Protein AF-A0AAX2RHM0-F1 (afdb_monomer)

Solvent-accessible surface area (backbone atoms only — not comparable to full-atom values): 4042 Å² total; per-residue (Å²): 145,59,42,72,73,42,47,52,33,86,74,43,71,66,15,51,51,53,27,28,55,51,31,40,76,73,69,41,53,73,70,58,14,50,53,37,44,52,50,23,46,60,24,31,34,64,59,30,63,69,58,16,42,57,43,21,47,77,80,34,54,72,68,50,20,53,50,44,55,50,44,30,28,45,48,53,72,108

Secondary structure (DSSP, 8-state):
--GGGGTTSPPPHHHHHHHHHHHHHTT--HHHHHHHHHHHHHHHHTT-HHHHHHHHTTTS-HHHHHHHHHHHHHHHT-

Sequence (78 aa):
MDAFNAMGKPIPAQARQVGYEACKAMGLESGRSWECVGAVAEQLERDKPYEAQGAAMKFLDLTGAYRLMATLLAA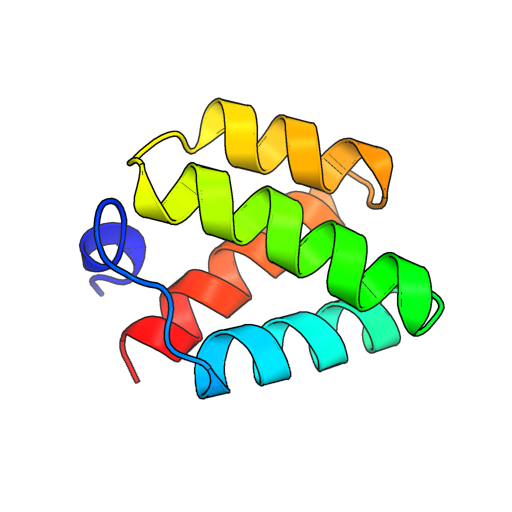ANA

Mean predicted aligned error: 3.24 Å

Foldseek 3Di:
DPLLVCFLAQQDPQLLVQLLVLLVVQPDDNVVSNQLSVQLRVCRNRNNNVSSQVSNVVRHPSVSSVVSSSSSSVRSVD

Radius of gyration: 10.81 Å; Cα contacts (8 Å, |Δi|>4): 108; chains: 1; bounding box: 24×24×25 Å

Structure (mmCIF, N/CA/C/O backbone):
data_AF-A0AAX2RHM0-F1
#
_entry.id   AF-A0AAX2RHM0-F1
#
loop_
_atom_site.group_PDB
_atom_site.id
_atom_site.type_symbol
_atom_site.label_atom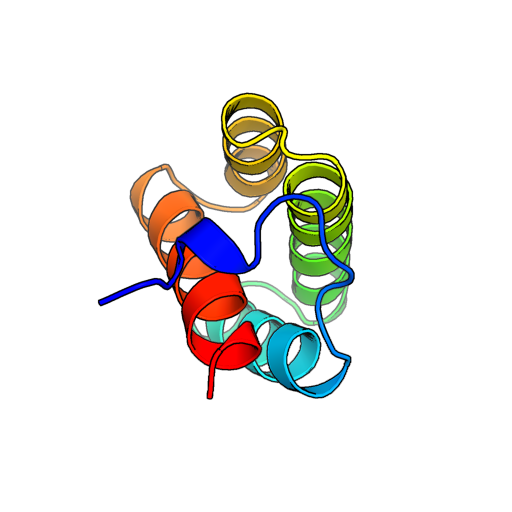_id
_atom_site.label_alt_id
_atom_site.label_comp_id
_atom_site.label_asym_id
_atom_site.label_entity_id
_atom_site.label_seq_id
_atom_site.pdbx_PDB_ins_code
_atom_site.Cartn_x
_atom_site.Cartn_y
_atom_site.Cartn_z
_atom_site.occupancy
_atom_site.B_iso_or_equiv
_atom_site.auth_seq_id
_atom_site.auth_comp_id
_atom_site.auth_asym_id
_atom_site.auth_atom_id
_atom_site.pdbx_PDB_model_num
ATOM 1 N N . MET A 1 1 ? 7.449 -15.407 -11.012 1.00 44.09 1 MET A N 1
ATOM 2 C CA . MET A 1 1 ? 7.646 -15.287 -9.550 1.00 44.09 1 MET A CA 1
ATOM 3 C C . MET A 1 1 ? 8.456 -14.011 -9.346 1.00 44.09 1 MET A C 1
ATOM 5 O O . MET A 1 1 ? 9.554 -14.061 -8.824 1.00 44.09 1 MET A O 1
ATOM 9 N N . ASP A 1 2 ? 7.931 -12.875 -9.825 1.00 57.62 2 ASP A N 1
ATOM 10 C CA . ASP A 1 2 ? 8.731 -11.667 -10.110 1.00 57.62 2 ASP A CA 1
ATOM 11 C C . ASP A 1 2 ? 8.046 -10.396 -9.593 1.00 57.62 2 ASP A C 1
ATOM 13 O O . ASP A 1 2 ? 8.174 -9.325 -10.174 1.00 57.62 2 ASP A O 1
ATOM 17 N N . ALA A 1 3 ? 7.304 -10.504 -8.486 1.00 58.03 3 ALA A N 1
ATOM 18 C CA . ALA A 1 3 ? 6.576 -9.371 -7.909 1.00 58.03 3 ALA A CA 1
ATOM 19 C C . ALA A 1 3 ? 7.511 -8.184 -7.577 1.00 58.03 3 ALA A C 1
ATOM 21 O O . ALA A 1 3 ? 7.157 -7.022 -7.762 1.00 58.03 3 ALA A O 1
ATOM 22 N N . PHE A 1 4 ? 8.748 -8.478 -7.166 1.00 61.41 4 PHE A N 1
ATOM 23 C CA . PHE A 1 4 ? 9.778 -7.478 -6.875 1.00 61.41 4 PHE A CA 1
ATOM 24 C C . PHE A 1 4 ? 10.3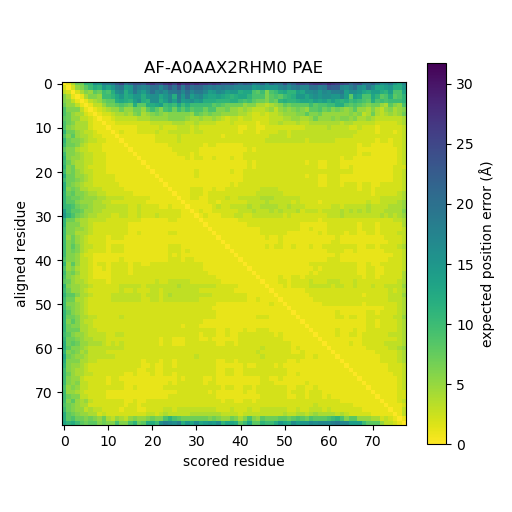09 -6.746 -8.114 1.00 61.41 4 PHE A C 1
ATOM 26 O O . PHE A 1 4 ? 10.863 -5.663 -7.977 1.00 61.41 4 PHE A O 1
ATOM 33 N N . ASN A 1 5 ? 10.088 -7.271 -9.325 1.00 67.50 5 ASN A N 1
ATOM 34 C CA . ASN A 1 5 ? 10.482 -6.606 -10.570 1.00 67.50 5 ASN A CA 1
ATOM 35 C C . ASN A 1 5 ? 9.630 -5.347 -10.849 1.00 67.50 5 ASN A C 1
ATOM 37 O O . ASN A 1 5 ? 9.965 -4.559 -11.732 1.00 67.50 5 ASN A O 1
ATOM 41 N N . ALA A 1 6 ? 8.535 -5.138 -10.107 1.00 71.88 6 ALA A N 1
ATOM 42 C CA . ALA A 1 6 ? 7.753 -3.901 -10.150 1.00 71.88 6 ALA A CA 1
ATOM 43 C C . ALA A 1 6 ? 8.310 -2.784 -9.248 1.00 71.88 6 ALA A C 1
ATOM 45 O O . ALA A 1 6 ? 7.868 -1.644 -9.373 1.00 71.88 6 ALA A O 1
ATOM 46 N N . MET A 1 7 ? 9.266 -3.068 -8.356 1.00 82.00 7 MET A N 1
ATOM 47 C CA . MET A 1 7 ? 9.903 -2.010 -7.565 1.00 82.00 7 MET A CA 1
ATOM 48 C C . MET A 1 7 ? 10.761 -1.110 -8.458 1.00 82.00 7 MET A C 1
ATOM 50 O O . MET A 1 7 ? 11.300 -1.549 -9.475 1.00 82.00 7 MET A O 1
ATOM 54 N N . GLY A 1 8 ? 10.837 0.175 -8.109 1.00 87.50 8 GLY A N 1
ATOM 55 C CA . GLY A 1 8 ? 11.517 1.176 -8.936 1.00 87.50 8 GLY A CA 1
ATOM 56 C C . GLY A 1 8 ? 10.757 1.557 -10.216 1.00 87.50 8 GLY A C 1
ATOM 57 O O . GLY A 1 8 ? 11.298 2.267 -11.064 1.00 87.50 8 GLY A O 1
ATOM 58 N N . LYS A 1 9 ? 9.514 1.079 -10.386 1.00 89.56 9 LYS A N 1
ATOM 59 C CA . LYS A 1 9 ? 8.631 1.386 -11.521 1.00 89.56 9 LYS A CA 1
ATOM 60 C C . LYS A 1 9 ? 7.318 1.992 -11.020 1.00 89.56 9 LYS A C 1
ATOM 62 O O . LYS A 1 9 ? 6.920 1.693 -9.895 1.00 89.56 9 LYS A O 1
ATOM 67 N N . PRO A 1 10 ? 6.623 2.801 -11.842 1.00 93.06 10 PRO A N 1
ATOM 68 C CA . PRO A 1 10 ? 5.310 3.332 -11.487 1.00 93.06 10 PRO A CA 1
ATOM 69 C C . PRO A 1 10 ? 4.323 2.221 -11.107 1.00 93.06 10 PRO A C 1
ATOM 71 O O . PRO A 1 10 ? 4.163 1.257 -11.855 1.00 93.06 10 PRO A O 1
ATOM 74 N N . ILE A 1 11 ? 3.625 2.380 -9.982 1.00 93.56 11 ILE A N 1
ATOM 75 C CA . ILE A 1 11 ? 2.554 1.478 -9.554 1.00 93.56 11 ILE A CA 1
ATOM 76 C C . ILE A 1 11 ? 1.269 1.875 -10.300 1.00 93.56 11 ILE A C 1
ATOM 78 O O . ILE A 1 11 ? 0.759 2.984 -10.074 1.00 93.56 11 ILE A O 1
ATOM 82 N N . PRO A 1 12 ? 0.708 0.998 -11.159 1.00 94.50 12 PRO A N 1
ATOM 83 C CA . PRO A 1 12 ? -0.464 1.314 -11.971 1.00 94.50 12 PRO A CA 1
ATOM 84 C C . PRO A 1 12 ? -1.688 1.697 -11.132 1.00 94.50 12 PRO A C 1
ATOM 86 O O . PRO A 1 12 ? -1.879 1.206 -10.018 1.00 94.50 12 PRO A O 1
ATOM 89 N N . ALA A 1 13 ? -2.578 2.518 -11.696 1.00 95.12 13 ALA A N 1
ATOM 90 C CA . ALA A 1 13 ? -3.809 2.943 -11.022 1.00 95.12 13 ALA A CA 1
ATOM 91 C C . ALA A 1 13 ? -4.679 1.758 -10.558 1.00 95.12 13 ALA A C 1
ATOM 93 O O . ALA A 1 13 ? -5.220 1.786 -9.455 1.00 95.12 13 ALA A O 1
ATOM 94 N N . GLN A 1 14 ? -4.750 0.687 -11.355 1.00 95.94 14 GLN A N 1
ATOM 95 C CA . GLN A 1 14 ? -5.443 -0.548 -10.982 1.00 95.94 14 GLN A CA 1
ATOM 96 C C . GLN A 1 14 ? -4.838 -1.184 -9.723 1.00 95.94 14 GLN A C 1
ATOM 98 O O . GLN A 1 14 ? -5.574 -1.521 -8.800 1.00 95.94 14 GLN A O 1
ATOM 103 N N . ALA A 1 15 ? -3.510 -1.305 -9.646 1.00 95.94 15 ALA A N 1
ATOM 104 C CA . ALA A 1 15 ? -2.835 -1.861 -8.475 1.00 95.94 15 ALA A CA 1
ATOM 105 C C . ALA A 1 15 ? -3.091 -1.009 -7.224 1.00 95.94 15 ALA A C 1
ATOM 107 O O . ALA A 1 15 ? -3.357 -1.549 -6.151 1.00 95.94 15 ALA A O 1
ATOM 108 N N . ARG A 1 16 ? -3.109 0.322 -7.371 1.00 97.31 16 ARG A N 1
ATOM 109 C CA . ARG A 1 16 ? -3.475 1.245 -6.285 1.00 97.31 16 ARG A CA 1
ATOM 110 C C . ARG A 1 16 ? -4.924 1.046 -5.827 1.00 97.31 16 ARG A C 1
ATOM 112 O O . ARG A 1 16 ? -5.164 1.051 -4.624 1.00 97.31 16 ARG A O 1
ATOM 119 N N . GLN A 1 17 ? -5.864 0.802 -6.743 1.00 97.88 17 GLN A N 1
ATOM 120 C CA . GLN A 1 17 ? -7.249 0.473 -6.385 1.00 97.88 17 GLN A CA 1
ATOM 121 C C . GLN A 1 17 ? -7.338 -0.852 -5.614 1.00 97.88 17 GLN A C 1
ATOM 123 O O . GLN A 1 17 ? -8.018 -0.919 -4.595 1.00 97.88 17 GLN A O 1
ATOM 128 N N . VAL A 1 18 ? -6.614 -1.891 -6.043 1.00 97.88 18 VAL A N 1
ATOM 129 C CA . VAL A 1 18 ? -6.565 -3.174 -5.316 1.00 97.88 18 VAL A CA 1
ATOM 130 C C . VAL A 1 18 ? -5.963 -2.986 -3.917 1.00 97.88 18 VAL A C 1
ATOM 132 O O . VAL A 1 18 ? -6.489 -3.513 -2.938 1.00 97.88 18 VAL A O 1
ATOM 135 N N . GLY A 1 19 ? -4.901 -2.182 -3.796 1.00 98.00 19 GLY A N 1
ATOM 136 C CA . GLY A 1 19 ? -4.325 -1.804 -2.505 1.00 98.00 19 GLY A CA 1
ATOM 137 C C . GLY A 1 19 ? -5.312 -1.049 -1.610 1.00 98.00 19 GLY A C 1
ATOM 138 O 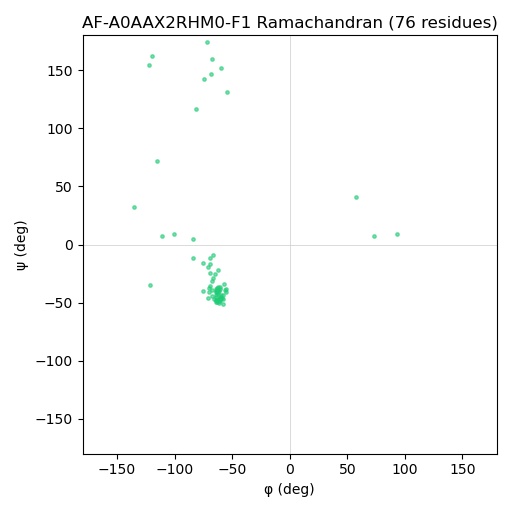O . GLY A 1 19 ? -5.365 -1.304 -0.409 1.00 98.00 19 GLY A O 1
ATOM 139 N N . TYR A 1 20 ? -6.135 -0.169 -2.185 1.00 98.31 20 TYR A N 1
ATOM 140 C CA . TYR A 1 20 ? -7.189 0.535 -1.456 1.00 98.31 20 TYR A CA 1
ATOM 141 C C . TYR A 1 20 ? -8.222 -0.445 -0.883 1.00 98.31 20 TYR A C 1
ATOM 143 O O . TYR A 1 20 ? -8.499 -0.390 0.315 1.00 98.31 20 TYR A O 1
ATOM 151 N N . GLU A 1 21 ? -8.727 -1.388 -1.682 1.00 98.25 21 GLU A N 1
ATOM 152 C CA . GLU A 1 21 ? -9.676 -2.401 -1.195 1.00 98.25 21 GLU A CA 1
ATOM 153 C C . GLU A 1 21 ? -9.055 -3.294 -0.108 1.00 98.25 21 GLU A C 1
ATOM 155 O O . GLU A 1 21 ? -9.712 -3.632 0.879 1.00 98.25 21 GLU A O 1
ATOM 160 N N . ALA A 1 22 ? -7.763 -3.621 -0.223 1.00 97.69 22 ALA A N 1
ATOM 161 C CA . ALA A 1 22 ? -7.045 -4.354 0.818 1.00 97.69 22 ALA A CA 1
ATOM 162 C C . ALA A 1 22 ? -6.959 -3.551 2.128 1.00 97.69 22 ALA A C 1
ATOM 164 O O . ALA A 1 22 ? -7.236 -4.090 3.199 1.00 97.69 22 ALA A O 1
ATOM 165 N N . CYS A 1 23 ? -6.635 -2.257 2.062 1.00 97.94 23 CYS A N 1
ATOM 166 C CA . CYS A 1 23 ? -6.653 -1.355 3.216 1.00 97.94 23 CYS A CA 1
ATOM 167 C C . CYS A 1 23 ? -8.033 -1.293 3.884 1.00 97.94 23 CYS A C 1
ATOM 169 O O . CYS A 1 23 ? -8.130 -1.394 5.109 1.00 97.94 23 CYS A O 1
ATOM 171 N N . LYS A 1 24 ? -9.104 -1.199 3.087 1.00 98.06 24 LYS A N 1
ATOM 172 C CA . LYS A 1 24 ? -10.490 -1.246 3.572 1.00 98.06 24 LYS A CA 1
ATOM 173 C C . LYS A 1 24 ? -10.793 -2.560 4.291 1.00 98.06 24 LYS A C 1
ATOM 175 O O . LYS A 1 24 ? -11.345 -2.535 5.389 1.00 98.06 24 LYS A O 1
ATOM 180 N N . ALA A 1 25 ? -10.394 -3.692 3.712 1.00 97.56 25 ALA A N 1
ATOM 181 C CA . ALA A 1 25 ? -10.570 -5.015 4.311 1.00 97.56 25 ALA A CA 1
ATOM 182 C C . ALA A 1 25 ? -9.769 -5.196 5.615 1.00 97.56 25 ALA A C 1
ATOM 184 O O . ALA A 1 25 ? -10.165 -5.974 6.479 1.00 97.56 25 ALA A O 1
ATOM 185 N N . MET A 1 26 ? -8.673 -4.451 5.782 1.00 96.94 26 MET A N 1
ATOM 186 C CA . MET A 1 26 ? -7.885 -4.390 7.019 1.00 96.94 26 MET A CA 1
ATOM 187 C C . MET A 1 26 ? -8.444 -3.399 8.055 1.00 96.94 26 MET A C 1
ATOM 189 O O . MET A 1 26 ? -7.842 -3.213 9.109 1.00 96.94 26 MET A O 1
ATOM 193 N N . GLY A 1 27 ? -9.600 -2.785 7.787 1.00 96.75 27 GLY A N 1
ATOM 194 C CA . GLY A 1 27 ? -10.306 -1.919 8.731 1.00 96.75 27 GLY A CA 1
ATOM 195 C C . GLY A 1 27 ? -9.975 -0.432 8.613 1.00 96.75 27 GLY A C 1
ATOM 196 O O . GLY A 1 27 ? -10.417 0.347 9.455 1.00 96.75 27 GLY A O 1
ATOM 197 N N . LEU A 1 28 ? -9.233 -0.003 7.585 1.00 97.06 28 LEU A N 1
ATOM 198 C CA . LEU A 1 28 ? -8.994 1.422 7.368 1.00 97.06 28 LEU A CA 1
ATOM 199 C C . LEU A 1 28 ? -10.235 2.128 6.802 1.00 97.06 28 LEU A C 1
ATOM 201 O O . LEU A 1 28 ? -10.976 1.636 5.944 1.00 97.06 28 LEU A O 1
ATOM 205 N N . GLU A 1 29 ? -10.447 3.358 7.257 1.00 97.25 29 GLU A N 1
ATOM 206 C CA . GLU A 1 29 ? -11.407 4.270 6.641 1.00 97.25 29 GLU A CA 1
ATOM 207 C C . GLU A 1 29 ? -10.940 4.687 5.243 1.00 97.25 29 GLU A C 1
ATOM 209 O O . GLU A 1 29 ? -9.758 4.597 4.908 1.00 97.25 29 GLU A O 1
ATOM 214 N N . SER A 1 30 ? -11.862 5.152 4.399 1.00 94.81 30 SER A N 1
ATOM 215 C CA . SER A 1 30 ? -11.573 5.391 2.979 1.00 94.81 30 SER A CA 1
ATOM 216 C C . SER A 1 30 ? -10.481 6.446 2.758 1.00 94.81 30 SER A C 1
ATOM 218 O O . SER A 1 30 ? -9.594 6.237 1.935 1.00 94.81 30 SER A O 1
ATOM 220 N N . GLY A 1 31 ? -10.478 7.535 3.536 1.00 96.62 31 GLY A N 1
ATOM 221 C CA . GLY A 1 31 ? -9.418 8.549 3.463 1.00 96.62 31 GLY A CA 1
ATOM 222 C C . GLY A 1 31 ? -8.046 7.989 3.852 1.00 96.62 31 GLY A C 1
ATOM 223 O O . GLY A 1 31 ? -7.090 8.101 3.088 1.00 96.62 31 GLY A O 1
ATOM 224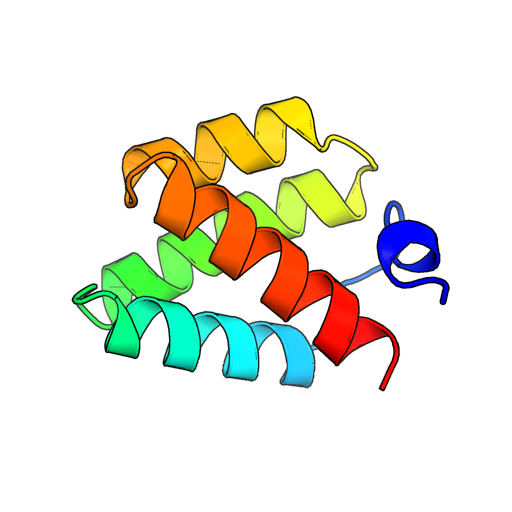 N N . ARG A 1 32 ? -7.972 7.290 4.994 1.00 97.25 32 ARG A N 1
ATOM 225 C CA . ARG A 1 32 ? -6.722 6.681 5.485 1.00 97.25 32 ARG A CA 1
ATOM 226 C C . ARG A 1 32 ? -6.223 5.553 4.585 1.00 97.25 32 ARG A C 1
ATOM 228 O O . ARG A 1 32 ? -5.023 5.327 4.501 1.00 97.25 32 ARG A O 1
ATOM 235 N N . SER A 1 33 ? -7.129 4.869 3.888 1.00 98.12 33 SER A N 1
ATOM 236 C CA . SER A 1 33 ? -6.782 3.833 2.911 1.00 98.12 33 SER A CA 1
ATOM 237 C C . SER A 1 33 ? -6.009 4.426 1.736 1.00 98.12 33 SER A C 1
ATOM 239 O O . SER A 1 33 ? -4.951 3.910 1.387 1.00 98.12 33 SER A O 1
ATOM 241 N N . TRP A 1 34 ? -6.487 5.538 1.165 1.00 98.25 34 TRP A N 1
ATOM 242 C CA . TRP A 1 34 ? -5.776 6.231 0.087 1.00 98.25 34 TRP A CA 1
ATOM 243 C C . TRP A 1 34 ? -4.469 6.863 0.549 1.00 98.25 34 TRP A C 1
ATOM 245 O O . TRP A 1 34 ? -3.477 6.790 -0.173 1.00 98.25 34 TRP A O 1
ATOM 255 N N . GLU A 1 35 ? -4.448 7.432 1.753 1.00 98.25 35 GLU A N 1
ATOM 256 C CA . GLU A 1 35 ? -3.230 7.983 2.348 1.00 98.25 35 GLU A CA 1
ATOM 257 C C . GLU A 1 35 ? -2.157 6.896 2.525 1.00 98.25 35 GLU A C 1
ATOM 259 O O . GLU A 1 35 ? -1.018 7.069 2.088 1.00 98.25 35 GLU A O 1
ATOM 264 N N . CYS A 1 36 ? -2.539 5.739 3.077 1.00 98.31 36 CYS A N 1
ATOM 265 C CA . CYS A 1 36 ? -1.653 4.592 3.250 1.00 98.31 36 CYS A CA 1
ATOM 266 C C . CYS A 1 36 ? -1.136 4.069 1.901 1.00 98.31 36 CYS A C 1
ATOM 268 O O . CYS A 1 36 ? 0.073 3.950 1.709 1.00 98.31 36 CYS A O 1
ATOM 270 N N . VAL A 1 37 ? -2.029 3.827 0.933 1.00 98.25 37 VAL A N 1
ATOM 271 C CA . VAL A 1 37 ? -1.653 3.360 -0.413 1.00 98.25 37 VAL A CA 1
ATOM 272 C C . VAL A 1 37 ? -0.717 4.346 -1.104 1.00 98.25 37 VAL A C 1
ATOM 274 O O . VAL A 1 37 ? 0.285 3.926 -1.676 1.00 98.25 37 VAL A O 1
ATOM 277 N N . GLY A 1 38 ? -1.021 5.644 -1.054 1.00 97.81 38 GLY A N 1
ATOM 278 C CA . GLY A 1 38 ? -0.212 6.685 -1.681 1.00 97.81 38 GLY A CA 1
ATOM 279 C C . GLY A 1 38 ? 1.196 6.746 -1.097 1.00 97.81 38 GLY A C 1
ATOM 280 O O . GLY A 1 38 ? 2.167 6.712 -1.851 1.00 97.81 38 GLY A O 1
ATOM 281 N N . ALA A 1 39 ? 1.301 6.754 0.234 1.00 98.06 39 ALA A N 1
ATOM 282 C CA . ALA A 1 39 ? 2.581 6.802 0.931 1.00 98.06 39 ALA A CA 1
ATOM 283 C C . ALA A 1 39 ? 3.439 5.555 0.663 1.00 98.06 39 ALA A C 1
ATOM 285 O O . ALA A 1 39 ? 4.646 5.671 0.463 1.00 98.06 39 ALA A O 1
ATOM 286 N N . VAL A 1 40 ? 2.830 4.366 0.631 1.00 98.06 40 VAL A N 1
ATOM 287 C CA . VAL A 1 40 ? 3.540 3.108 0.353 1.00 98.06 40 VAL A CA 1
ATOM 288 C C . VAL A 1 40 ? 3.964 3.031 -1.112 1.00 98.06 40 VAL A C 1
ATOM 290 O O . VAL A 1 40 ? 5.119 2.716 -1.395 1.00 98.06 40 VAL A O 1
ATOM 293 N N . ALA A 1 41 ? 3.062 3.358 -2.042 1.00 97.19 41 ALA A N 1
ATOM 294 C CA . ALA A 1 41 ? 3.358 3.348 -3.470 1.00 97.19 41 ALA A CA 1
ATOM 295 C C . ALA A 1 41 ? 4.508 4.304 -3.816 1.00 97.19 41 ALA A C 1
ATOM 297 O O . ALA A 1 41 ? 5.416 3.889 -4.523 1.00 97.19 41 ALA A O 1
ATOM 298 N N . GLU A 1 42 ? 4.536 5.524 -3.264 1.00 97.25 42 GLU A N 1
ATOM 299 C CA . GLU A 1 42 ? 5.630 6.480 -3.510 1.00 97.25 42 GLU A CA 1
ATOM 300 C C . GLU A 1 42 ? 7.009 5.891 -3.169 1.00 97.25 42 GLU A C 1
ATOM 302 O O . GLU A 1 42 ? 7.979 6.104 -3.899 1.00 97.25 42 GLU A O 1
ATOM 307 N N . GLN A 1 43 ? 7.118 5.144 -2.066 1.00 97.62 43 GLN A N 1
ATOM 308 C CA . GLN A 1 43 ? 8.389 4.533 -1.672 1.00 97.62 43 GLN A CA 1
ATOM 309 C C . GLN A 1 43 ? 8.737 3.319 -2.544 1.00 97.62 43 GLN A C 1
ATOM 311 O O . GLN A 1 43 ? 9.888 3.171 -2.951 1.00 97.62 43 GLN A O 1
ATOM 316 N N . LEU A 1 44 ? 7.756 2.479 -2.893 1.00 95.44 44 LEU A N 1
ATOM 317 C CA . LEU A 1 44 ? 7.973 1.327 -3.780 1.00 95.44 44 LEU A CA 1
ATOM 318 C C . LEU A 1 44 ? 8.401 1.752 -5.195 1.00 95.44 44 LEU A C 1
ATOM 320 O O . LEU A 1 44 ? 9.300 1.141 -5.773 1.00 95.44 44 LEU A O 1
ATOM 324 N N . GLU A 1 45 ? 7.829 2.837 -5.723 1.00 95.31 45 GLU A N 1
ATOM 325 C CA . GLU A 1 45 ? 8.214 3.435 -7.013 1.00 95.31 45 GLU A CA 1
ATOM 326 C C . GLU A 1 45 ? 9.660 3.947 -7.022 1.00 95.31 45 GLU A C 1
ATOM 328 O O . GLU A 1 45 ? 10.264 4.071 -8.083 1.00 95.31 45 GLU A O 1
ATOM 333 N N . ARG A 1 46 ? 10.230 4.226 -5.844 1.00 95.50 46 ARG A N 1
ATOM 334 C CA . ARG A 1 46 ? 11.617 4.678 -5.658 1.00 95.50 46 ARG A CA 1
ATOM 335 C C . ARG A 1 46 ? 12.572 3.566 -5.226 1.00 95.50 46 ARG A C 1
ATOM 337 O O . ARG A 1 46 ? 13.700 3.877 -4.859 1.00 95.50 46 ARG A O 1
ATOM 344 N N . ASP A 1 47 ? 12.118 2.313 -5.246 1.00 94.25 47 ASP A N 1
ATOM 345 C CA . ASP A 1 47 ? 12.880 1.146 -4.789 1.00 94.25 47 ASP A CA 1
ATOM 346 C C . ASP A 1 47 ? 13.333 1.259 -3.317 1.00 94.25 47 ASP A C 1
ATOM 348 O O . ASP A 1 47 ? 14.456 0.932 -2.940 1.00 94.25 47 ASP A O 1
ATOM 352 N N . LYS A 1 48 ? 12.438 1.771 -2.461 1.00 95.81 48 LYS A N 1
ATOM 353 C CA . LYS A 1 48 ? 12.666 1.989 -1.023 1.00 95.81 48 LYS A CA 1
ATOM 354 C C . LYS A 1 48 ? 11.755 1.107 -0.159 1.00 95.81 48 LYS A C 1
ATOM 356 O O . LYS A 1 48 ? 10.793 1.599 0.437 1.00 95.81 48 LYS A O 1
ATOM 361 N N . PRO A 1 49 ? 11.993 -0.217 -0.098 1.00 93.50 49 PRO A N 1
ATOM 362 C CA . PRO A 1 49 ? 11.082 -1.150 0.568 1.00 93.50 49 PRO A CA 1
ATOM 363 C C . PRO A 1 49 ? 11.019 -0.969 2.093 1.00 93.50 49 PRO A C 1
ATOM 365 O O . PRO A 1 49 ? 9.957 -1.174 2.682 1.00 93.50 49 PRO A O 1
ATOM 368 N N . TYR A 1 50 ? 12.109 -0.552 2.743 1.00 94.81 50 TYR A N 1
ATOM 369 C CA . TYR A 1 50 ? 12.121 -0.313 4.192 1.00 94.81 50 TYR A CA 1
ATOM 370 C C . TYR A 1 50 ? 11.305 0.928 4.568 1.00 94.81 50 TYR A C 1
ATOM 372 O O . TYR A 1 50 ? 10.531 0.912 5.526 1.00 94.81 50 TYR A O 1
ATOM 380 N N . GLU A 1 51 ? 11.413 1.992 3.778 1.00 97.69 51 GLU A N 1
ATOM 381 C CA . GLU A 1 51 ? 10.615 3.200 3.933 1.00 97.69 51 GLU A CA 1
ATOM 382 C C . GLU A 1 51 ? 9.149 2.946 3.581 1.00 97.69 51 GLU A C 1
ATOM 384 O O . GLU A 1 51 ? 8.269 3.481 4.254 1.00 97.69 51 GLU A O 1
ATOM 389 N N . ALA A 1 52 ? 8.869 2.093 2.590 1.00 97.19 52 ALA A N 1
ATOM 390 C CA . ALA A 1 52 ? 7.515 1.648 2.269 1.00 97.19 52 ALA A CA 1
ATOM 391 C C . ALA A 1 52 ? 6.871 0.916 3.457 1.00 97.19 52 ALA A C 1
ATOM 393 O O . ALA A 1 52 ? 5.741 1.227 3.836 1.00 97.19 52 ALA A O 1
ATOM 394 N N . GLN A 1 53 ? 7.611 0.006 4.099 1.00 97.62 53 GLN A N 1
ATOM 395 C CA . GLN A 1 53 ? 7.166 -0.668 5.318 1.00 97.62 53 GLN A CA 1
ATOM 396 C C . GLN A 1 53 ? 6.903 0.345 6.441 1.00 97.62 53 GLN A C 1
ATOM 398 O O . GLN A 1 53 ? 5.835 0.324 7.052 1.00 97.62 53 GLN A O 1
ATOM 403 N N . GLY A 1 54 ? 7.839 1.266 6.687 1.00 97.69 54 GLY A N 1
ATOM 404 C CA . GLY A 1 54 ? 7.679 2.312 7.699 1.00 97.69 54 GLY A CA 1
ATOM 405 C C . GLY A 1 54 ? 6.487 3.236 7.427 1.00 97.69 54 GLY A C 1
ATOM 406 O O . GLY A 1 54 ? 5.794 3.639 8.359 1.00 97.69 54 GLY A O 1
ATOM 407 N N . ALA A 1 55 ? 6.204 3.543 6.159 1.00 97.50 55 ALA A N 1
ATOM 408 C CA . ALA A 1 55 ? 5.038 4.318 5.750 1.00 97.50 55 ALA A CA 1
ATOM 409 C C . ALA A 1 55 ? 3.730 3.557 6.006 1.00 97.50 55 ALA A C 1
ATOM 411 O O . ALA A 1 55 ? 2.797 4.132 6.566 1.00 97.50 55 ALA A O 1
ATOM 412 N N . ALA A 1 56 ? 3.676 2.267 5.665 1.00 97.81 56 ALA A N 1
ATOM 413 C CA . ALA A 1 56 ? 2.515 1.419 5.919 1.00 97.81 56 ALA A CA 1
ATOM 414 C C . ALA A 1 56 ? 2.234 1.266 7.421 1.00 97.81 56 ALA A C 1
ATOM 416 O O . ALA A 1 56 ? 1.086 1.374 7.852 1.00 97.81 56 ALA A O 1
ATOM 417 N N . MET A 1 57 ? 3.285 1.087 8.228 1.00 97.81 57 MET A N 1
ATOM 418 C CA . MET A 1 57 ? 3.184 0.878 9.676 1.00 97.81 57 MET A CA 1
ATOM 419 C C . MET A 1 57 ? 2.656 2.094 10.461 1.00 97.81 57 MET A C 1
ATOM 421 O O . MET A 1 57 ? 2.340 1.975 11.641 1.00 97.81 57 MET A O 1
ATOM 425 N N . LYS A 1 58 ? 2.511 3.266 9.823 1.00 97.62 58 LYS A N 1
ATOM 426 C CA . LYS A 1 58 ? 1.783 4.415 10.399 1.00 97.62 58 LYS A CA 1
ATOM 427 C C . LYS A 1 58 ? 0.266 4.193 10.446 1.00 97.62 58 LYS A C 1
ATOM 429 O O . LYS A 1 58 ? -0.428 4.902 11.172 1.00 97.62 58 LYS A O 1
ATOM 434 N N . PHE A 1 59 ? -0.241 3.250 9.652 1.00 97.75 59 PHE A N 1
ATOM 435 C CA . PHE A 1 59 ? -1.668 2.964 9.486 1.00 97.75 59 PHE A CA 1
ATOM 436 C C . PHE A 1 59 ? -2.021 1.521 9.851 1.00 97.75 59 PHE A C 1
ATOM 438 O O . PHE A 1 59 ? -3.108 1.271 10.363 1.00 97.75 59 PHE A O 1
ATOM 445 N N . LEU A 1 60 ? -1.118 0.585 9.565 1.00 96.69 60 LEU A N 1
ATOM 446 C CA . LEU A 1 60 ? -1.314 -0.854 9.702 1.00 96.69 60 LEU A CA 1
ATOM 447 C C . LEU A 1 60 ? -0.303 -1.446 10.688 1.00 96.69 60 LEU A C 1
ATOM 449 O O . LEU A 1 60 ? 0.734 -0.852 10.970 1.00 96.69 60 LEU A O 1
ATOM 453 N N . ASP A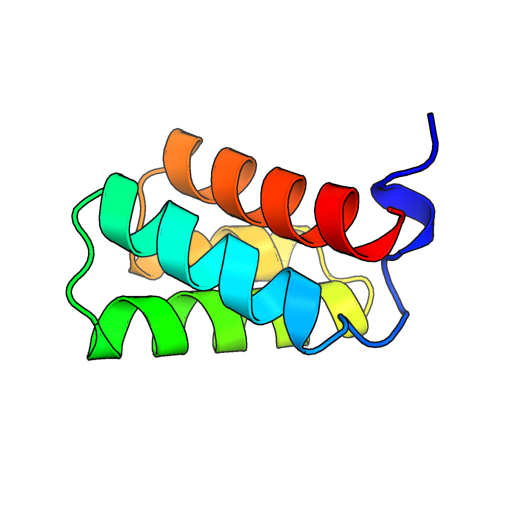 1 61 ? -0.579 -2.645 11.189 1.00 97.19 61 ASP A N 1
ATOM 454 C CA . ASP A 1 61 ? 0.434 -3.432 11.885 1.00 97.19 61 ASP A CA 1
ATOM 455 C C . ASP A 1 61 ? 1.475 -3.983 10.891 1.00 97.19 61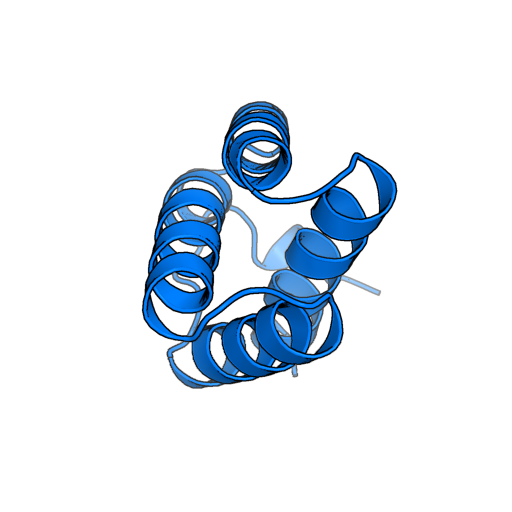 ASP A C 1
ATOM 457 O O . ASP A 1 61 ? 1.347 -3.851 9.670 1.00 97.19 61 ASP A O 1
ATOM 461 N N . LEU A 1 62 ? 2.521 -4.631 11.406 1.00 96.69 62 LEU A N 1
ATOM 462 C CA . LEU A 1 62 ? 3.571 -5.213 10.567 1.00 96.69 62 LEU A CA 1
ATOM 463 C C . LEU A 1 62 ? 3.006 -6.212 9.540 1.00 96.69 62 LEU A C 1
ATOM 465 O O . LEU A 1 62 ? 3.434 -6.235 8.386 1.00 96.69 62 LEU A O 1
ATOM 469 N N . THR A 1 63 ? 2.014 -7.012 9.941 1.00 96.88 63 THR A N 1
ATOM 470 C CA . THR A 1 63 ? 1.356 -7.977 9.054 1.00 96.88 63 THR A CA 1
ATOM 471 C C . THR A 1 63 ? 0.617 -7.270 7.922 1.00 96.88 63 THR A C 1
ATOM 473 O O . THR A 1 63 ? 0.768 -7.639 6.756 1.00 96.88 63 THR A O 1
ATOM 476 N N . GLY A 1 64 ? -0.171 -6.244 8.247 1.00 97.12 64 GLY A N 1
ATOM 477 C CA . GLY A 1 64 ? -0.899 -5.436 7.280 1.00 97.12 64 GLY A CA 1
ATOM 478 C C . GLY A 1 64 ? 0.030 -4.675 6.338 1.00 97.12 64 GLY A C 1
ATOM 479 O O . GLY A 1 64 ? -0.237 -4.622 5.139 1.00 97.12 64 GLY A O 1
ATOM 480 N N . ALA A 1 65 ? 1.164 -4.180 6.839 1.00 97.38 65 ALA A N 1
ATOM 481 C CA . ALA A 1 65 ? 2.191 -3.541 6.022 1.00 97.38 65 ALA A CA 1
ATOM 482 C C . ALA A 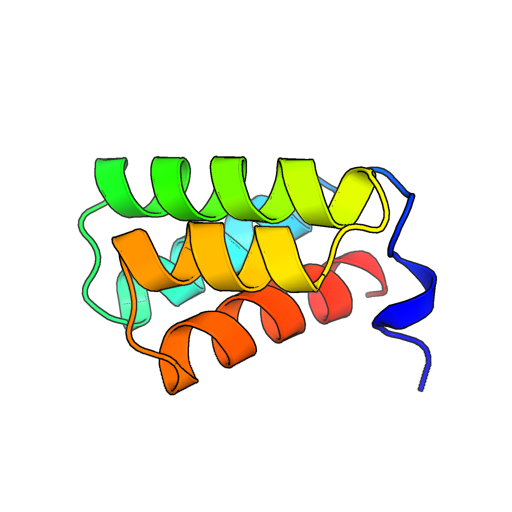1 65 ? 2.720 -4.482 4.930 1.00 97.38 65 ALA A C 1
ATOM 484 O O . ALA A 1 65 ? 2.678 -4.140 3.746 1.00 97.38 65 ALA A O 1
ATOM 485 N N . TYR A 1 66 ? 3.130 -5.701 5.300 1.00 96.50 66 TYR A N 1
ATOM 486 C CA . TYR A 1 66 ? 3.583 -6.689 4.319 1.00 96.50 66 TYR A CA 1
ATOM 487 C C . TYR A 1 66 ? 2.472 -7.116 3.358 1.00 96.50 66 TYR A C 1
ATOM 489 O O . TYR A 1 66 ? 2.725 -7.247 2.160 1.00 96.50 66 TYR A O 1
ATOM 497 N N . ARG A 1 67 ? 1.237 -7.291 3.848 1.00 96.88 67 ARG A N 1
ATOM 498 C CA . ARG A 1 67 ? 0.085 -7.616 2.992 1.00 96.88 67 ARG A CA 1
ATOM 499 C C . ARG A 1 67 ? -0.170 -6.532 1.952 1.00 96.88 67 ARG A C 1
ATOM 501 O O . ARG A 1 67 ?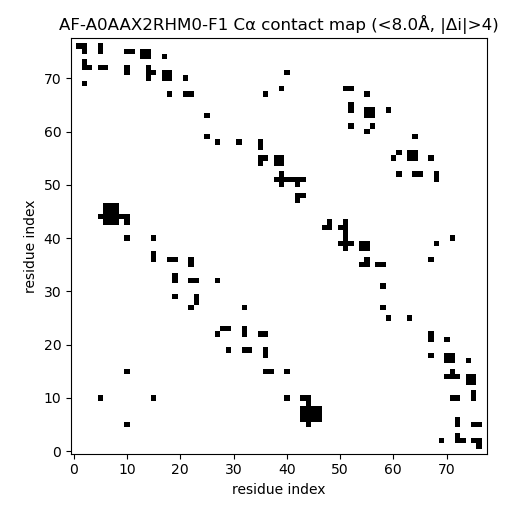 -0.359 -6.865 0.785 1.00 96.88 67 ARG A O 1
ATOM 508 N N . LEU A 1 68 ? -0.144 -5.258 2.342 1.00 97.75 68 LEU A N 1
ATOM 509 C CA . LEU A 1 68 ? -0.342 -4.143 1.418 1.00 97.75 68 LEU A CA 1
ATOM 510 C C . LEU A 1 68 ? 0.771 -4.081 0.368 1.00 97.75 68 LEU A C 1
ATOM 512 O O . LEU A 1 68 ? 0.478 -4.031 -0.825 1.00 97.75 68 LEU A O 1
ATOM 516 N N . MET A 1 69 ? 2.036 -4.136 0.793 1.00 96.56 69 MET A N 1
ATOM 517 C CA . MET A 1 69 ? 3.181 -4.113 -0.124 1.00 96.56 69 MET A CA 1
ATOM 518 C C . MET A 1 69 ? 3.114 -5.265 -1.135 1.00 96.56 69 MET A C 1
ATOM 520 O O . MET A 1 69 ? 3.241 -5.039 -2.337 1.00 96.56 69 MET A O 1
ATOM 524 N N . ALA A 1 70 ? 2.842 -6.488 -0.668 1.00 95.38 70 ALA A N 1
ATOM 525 C CA . ALA A 1 70 ? 2.690 -7.651 -1.537 1.00 95.38 70 ALA A CA 1
ATOM 526 C C . ALA A 1 70 ? 1.505 -7.500 -2.502 1.00 95.38 70 ALA A C 1
ATOM 528 O O . ALA A 1 70 ? 1.632 -7.838 -3.675 1.00 95.38 70 ALA A O 1
ATOM 529 N N . THR A 1 71 ? 0.380 -6.953 -2.034 1.00 96.50 71 THR A N 1
ATOM 530 C CA . THR A 1 71 ? -0.816 -6.713 -2.857 1.00 96.50 71 THR A CA 1
ATOM 531 C C . THR A 1 71 ? -0.521 -5.742 -3.997 1.00 96.50 71 THR A C 1
ATOM 533 O O . THR A 1 71 ? -0.840 -6.035 -5.148 1.00 96.50 71 THR A O 1
ATOM 536 N N . LEU A 1 72 ? 0.129 -4.613 -3.694 1.00 95.75 72 LEU A N 1
ATOM 537 C CA . LEU A 1 72 ? 0.494 -3.605 -4.691 1.00 95.75 72 LEU A CA 1
ATOM 538 C C . LEU A 1 72 ? 1.441 -4.181 -5.748 1.00 95.75 72 LEU A C 1
ATOM 540 O O . LEU A 1 72 ? 1.203 -4.016 -6.942 1.00 95.75 72 LEU A O 1
ATOM 544 N N . LEU A 1 73 ? 2.486 -4.888 -5.316 1.00 94.19 73 LEU A N 1
ATOM 545 C CA . LEU A 1 73 ? 3.483 -5.464 -6.220 1.00 94.19 73 LEU A CA 1
ATOM 546 C C . LEU A 1 73 ? 2.924 -6.630 -7.046 1.00 94.19 73 LEU A C 1
ATOM 548 O O . LEU A 1 73 ? 3.257 -6.761 -8.220 1.00 94.19 73 LEU A O 1
ATOM 552 N N . ALA A 1 74 ? 2.058 -7.466 -6.471 1.00 93.44 74 ALA A N 1
ATOM 553 C CA . ALA A 1 74 ? 1.407 -8.547 -7.206 1.00 93.44 74 ALA A CA 1
ATOM 554 C C . ALA A 1 74 ? 0.459 -7.998 -8.280 1.00 93.44 74 ALA A C 1
ATOM 556 O O . ALA A 1 74 ? 0.534 -8.420 -9.429 1.00 93.44 74 ALA A O 1
ATOM 557 N N . ALA A 1 75 ? -0.379 -7.017 -7.928 1.00 92.06 75 ALA A N 1
ATOM 558 C CA . ALA A 1 75 ? -1.313 -6.398 -8.865 1.00 92.06 75 ALA A CA 1
ATOM 559 C C . ALA A 1 75 ? -0.617 -5.550 -9.944 1.00 92.06 75 ALA A C 1
ATOM 561 O O . ALA A 1 75 ? -1.177 -5.357 -11.014 1.00 92.06 75 ALA A O 1
ATOM 562 N N . ALA A 1 76 ? 0.595 -5.050 -9.686 1.00 89.75 76 ALA A N 1
ATOM 563 C CA . ALA A 1 76 ? 1.389 -4.320 -10.676 1.00 89.75 76 ALA A CA 1
ATOM 564 C C . ALA A 1 76 ? 2.044 -5.226 -11.738 1.00 89.75 76 ALA A C 1
ATOM 566 O O . ALA A 1 76 ? 2.495 -4.716 -12.760 1.00 89.75 76 ALA A O 1
ATOM 567 N N . ASN A 1 77 ? 2.113 -6.540 -11.500 1.00 80.00 77 ASN A N 1
ATOM 568 C CA . ASN A 1 77 ? 2.680 -7.527 -12.430 1.00 80.00 77 ASN A CA 1
ATOM 569 C C . ASN A 1 77 ? 1.624 -8.472 -13.032 1.00 80.00 77 ASN A C 1
ATOM 571 O O . ASN A 1 77 ? 1.994 -9.467 -13.659 1.00 80.00 77 ASN A O 1
ATOM 575 N N . ALA A 1 78 ? 0.341 -8.204 -12.781 1.00 69.94 78 ALA A N 1
ATOM 576 C CA . ALA A 1 78 ? -0.791 -8.937 -13.341 1.00 69.94 78 ALA A CA 1
ATOM 577 C C . ALA A 1 78 ? -1.202 -8.337 -14.691 1.00 69.94 78 ALA A C 1
ATOM 579 O O . ALA A 1 78 ? -1.568 -9.134 -15.582 1.00 69.94 78 ALA A O 1
#

pLDDT: mean 92.83, std 10.67, range [44.09, 98.31]

Organism: Burkholderia cepacia (NCBI:txid292)